Protein AF-A0A7G9RKZ2-F1 (afdb_monomer_lite)

InterPro domains:
  IPR011109 DNA-binding recombinase domain [PF07508] (71-116)

pLDDT: mean 71.53, std 17.95, range [35.19, 92.5]

Radius of gyration: 31.19 Å; chains: 1; bounding box: 94×60×57 Å

Sequence (126 aa):
MATDVKPEDAVHAAGAADAAGAPRVDAAISARTRKALSEARSRGVRLGAAGADNIRATVEKRKADADVFAEQHRAVFAEFRAQGLTHRRMAEVLNERGIPAARGGAWTHGQVQRMLLRLGDEPAGE

Foldseek 3Di:
DDDDDDDDDDDDDDDDDDDDPDPPDPVVVVVVVVVVVVVCVVVVNDPPPVVCVVCVVVVVVVVVLLLVVLVVCVVVLVVCVVVVHQLQVSQVVCVVVVPADPVGHGGDSVSSVVSCVSVVNDPPDD

Organism: NCBI:txid1715720

Secondary structure (DSSP, 8-state):
--------------------------HHHHHHHHHHHHHHHHTT--TTHHHHHHHHHHHHHHHHHHHHHHHHHHHHHHHHHHTT--HHHHHHHHHHTT---TTSS---HHHHHHHHHHTT------

Structure (mmCIF, N/CA/C/O backbone):
data_AF-A0A7G9RKZ2-F1
#
_entry.id   AF-A0A7G9RKZ2-F1
#
loop_
_atom_site.group_PDB
_atom_site.id
_atom_site.type_symbol
_atom_site.label_atom_id
_atom_site.label_alt_id
_atom_site.label_comp_id
_atom_site.label_asym_id
_atom_site.label_entity_id
_atom_site.label_seq_id
_atom_site.pdbx_PDB_ins_code
_atom_site.Cartn_x
_atom_site.Cartn_y
_atom_site.Cartn_z
_atom_site.occupancy
_atom_site.B_iso_or_equiv
_atom_site.auth_seq_id
_atom_site.auth_comp_id
_atom_site.auth_asym_id
_atom_site.auth_atom_id
_atom_site.pdbx_PDB_model_num
ATOM 1 N N . MET A 1 1 ? 74.174 48.983 8.802 1.00 44.56 1 MET A N 1
ATOM 2 C CA . MET A 1 1 ? 73.483 47.760 9.255 1.00 44.56 1 MET A CA 1
ATOM 3 C C . MET A 1 1 ? 72.295 48.167 10.103 1.00 44.56 1 MET A C 1
ATOM 5 O O . MET A 1 1 ? 72.523 48.730 11.161 1.00 44.56 1 MET A O 1
ATOM 9 N N . ALA A 1 2 ? 71.084 47.945 9.595 1.00 38.50 2 ALA A N 1
ATOM 10 C CA . ALA A 1 2 ? 69.828 47.745 10.328 1.00 38.50 2 ALA A CA 1
ATOM 11 C C . ALA A 1 2 ? 68.723 47.639 9.263 1.00 38.50 2 ALA A C 1
ATOM 13 O O . ALA A 1 2 ? 68.419 48.609 8.576 1.00 38.50 2 ALA A O 1
ATOM 14 N N . THR A 1 3 ? 68.238 46.423 9.045 1.00 48.56 3 THR A N 1
ATOM 15 C CA . THR A 1 3 ? 67.061 46.088 8.236 1.00 48.56 3 THR A CA 1
ATOM 16 C C . THR A 1 3 ? 65.795 46.472 8.990 1.00 48.56 3 THR A C 1
ATOM 18 O O . THR A 1 3 ? 65.749 46.190 10.183 1.00 48.56 3 THR A O 1
ATOM 21 N N . ASP A 1 4 ? 64.763 46.977 8.309 1.00 36.91 4 ASP A N 1
ATOM 22 C CA . ASP A 1 4 ? 63.403 46.487 8.559 1.00 36.91 4 ASP A CA 1
ATOM 23 C C . ASP A 1 4 ? 62.440 46.794 7.402 1.00 36.91 4 ASP A C 1
ATOM 25 O O . ASP A 1 4 ? 62.579 47.781 6.678 1.00 36.91 4 ASP A O 1
ATOM 29 N N . VAL A 1 5 ? 61.522 45.853 7.220 1.00 37.03 5 VAL A N 1
ATOM 30 C CA . VAL A 1 5 ? 60.625 45.592 6.093 1.00 37.03 5 VAL A CA 1
ATOM 31 C C . VAL A 1 5 ? 59.352 46.446 6.157 1.00 37.03 5 VAL A C 1
ATOM 33 O O . VAL A 1 5 ? 58.814 46.716 7.224 1.00 37.03 5 VAL A O 1
ATOM 36 N N . LYS A 1 6 ? 58.841 46.850 4.986 1.00 36.69 6 LYS A N 1
ATOM 37 C CA . LYS A 1 6 ? 57.555 47.546 4.838 1.00 36.69 6 LYS A CA 1
ATOM 38 C C . LYS A 1 6 ? 56.365 46.608 5.111 1.00 36.69 6 LYS A C 1
ATOM 40 O O . LYS A 1 6 ? 56.343 45.513 4.550 1.00 36.69 6 LYS A O 1
ATOM 45 N N . PRO A 1 7 ? 55.351 47.042 5.878 1.00 38.72 7 PRO A N 1
ATOM 46 C CA . PRO A 1 7 ? 54.059 46.374 5.947 1.00 38.72 7 PRO A CA 1
ATOM 47 C C . PRO A 1 7 ? 53.128 46.938 4.865 1.00 38.72 7 PRO A C 1
ATOM 49 O O . PRO A 1 7 ? 52.772 48.115 4.905 1.00 38.72 7 PRO A O 1
ATOM 52 N N . GLU A 1 8 ? 52.750 46.112 3.890 1.00 41.09 8 GLU A N 1
ATOM 53 C CA . GLU A 1 8 ? 51.871 46.508 2.785 1.00 41.09 8 GLU A CA 1
ATOM 54 C C . GLU A 1 8 ? 50.487 45.876 2.979 1.00 41.09 8 GLU A C 1
ATOM 56 O O . GLU A 1 8 ? 50.333 44.657 2.979 1.00 41.09 8 GLU A O 1
ATOM 61 N N . ASP A 1 9 ? 49.529 46.771 3.208 1.00 36.03 9 ASP A N 1
ATOM 62 C CA . ASP A 1 9 ? 48.118 46.748 2.839 1.00 36.03 9 ASP A CA 1
ATOM 63 C C . ASP A 1 9 ? 47.244 45.497 3.039 1.00 36.03 9 ASP A C 1
ATOM 65 O O . ASP A 1 9 ? 47.345 44.450 2.402 1.00 36.03 9 ASP A O 1
ATOM 69 N N . ALA A 1 10 ? 46.232 45.729 3.871 1.00 38.31 10 ALA A N 1
ATOM 70 C CA . ALA A 1 10 ? 45.010 44.967 3.984 1.00 38.31 10 ALA A CA 1
ATOM 71 C C . ALA A 1 10 ? 44.245 44.858 2.654 1.00 38.31 10 ALA A C 1
ATOM 73 O O . ALA A 1 10 ? 44.067 45.848 1.954 1.00 38.31 10 ALA A O 1
ATOM 74 N N . VAL A 1 11 ? 43.596 43.712 2.422 1.00 38.59 11 VAL A N 1
ATOM 75 C CA . VAL A 1 11 ? 42.177 43.721 2.034 1.00 38.59 11 VAL A CA 1
ATOM 76 C C . VAL A 1 11 ? 41.521 42.375 2.349 1.00 38.59 11 VAL A C 1
ATOM 78 O O . VAL A 1 11 ? 41.905 41.320 1.854 1.00 38.59 11 VAL A O 1
ATOM 81 N N . HIS A 1 12 ? 40.512 42.424 3.218 1.00 35.19 12 HIS A N 1
ATOM 82 C CA . HIS A 1 12 ? 39.477 41.403 3.326 1.00 35.19 12 HIS A CA 1
ATOM 83 C C . HIS A 1 12 ? 38.462 41.643 2.205 1.00 35.19 12 HIS A C 1
ATOM 85 O O . HIS A 1 12 ? 37.839 42.702 2.166 1.00 35.19 12 HIS A O 1
ATOM 91 N N . ALA A 1 13 ? 38.248 40.656 1.337 1.00 38.03 13 ALA A N 1
ATOM 92 C CA . ALA A 1 13 ? 37.125 40.647 0.407 1.00 38.03 13 ALA A CA 1
ATOM 93 C C . ALA A 1 13 ? 36.494 39.248 0.344 1.00 38.03 13 ALA A C 1
ATOM 95 O O . ALA A 1 13 ? 37.058 38.315 -0.215 1.00 38.03 13 ALA A O 1
ATOM 96 N N . ALA A 1 14 ? 35.327 39.167 0.986 1.00 37.91 14 ALA A N 1
ATOM 97 C CA . ALA A 1 14 ? 34.137 38.385 0.656 1.00 37.91 14 ALA A CA 1
ATOM 98 C C . ALA A 1 14 ? 34.301 36.959 0.095 1.00 37.91 14 ALA A C 1
ATOM 100 O O . ALA A 1 14 ? 34.636 36.740 -1.067 1.00 37.91 14 ALA A O 1
ATOM 101 N N . GLY A 1 15 ? 33.862 35.992 0.904 1.00 40.28 15 GLY A N 1
ATOM 102 C CA . GLY A 1 15 ? 33.412 34.701 0.408 1.00 40.28 15 GLY A CA 1
ATOM 103 C C . GLY A 1 15 ? 32.162 34.836 -0.467 1.00 40.28 15 GLY A C 1
ATOM 104 O O . GLY A 1 15 ? 31.195 35.501 -0.098 1.00 40.28 15 GLY A O 1
ATOM 105 N N . ALA A 1 16 ? 32.180 34.136 -1.596 1.00 41.25 16 ALA A N 1
ATOM 106 C CA . ALA A 1 16 ? 31.000 33.672 -2.304 1.00 41.25 16 ALA A CA 1
ATOM 107 C C . ALA A 1 16 ? 31.194 32.173 -2.549 1.00 41.25 16 ALA A C 1
ATOM 109 O O . ALA A 1 16 ? 32.115 31.747 -3.245 1.00 41.25 16 ALA A O 1
ATOM 110 N N . ALA A 1 17 ? 30.359 31.384 -1.884 1.00 43.41 17 ALA A N 1
ATOM 111 C CA . ALA A 1 17 ? 30.230 29.960 -2.104 1.00 43.41 17 ALA A CA 1
ATOM 112 C C . ALA A 1 17 ? 29.415 29.681 -3.379 1.00 43.41 17 ALA A C 1
ATOM 114 O O . ALA A 1 17 ? 28.508 30.439 -3.712 1.00 43.41 17 ALA A O 1
ATOM 115 N N . ASP A 1 18 ? 29.713 28.522 -3.971 1.00 42.31 18 ASP A N 1
ATOM 116 C CA . ASP A 1 18 ? 28.821 27.665 -4.763 1.00 42.31 18 ASP A CA 1
ATOM 117 C C . ASP A 1 18 ? 28.459 28.077 -6.208 1.00 42.31 18 ASP A C 1
ATOM 119 O O . ASP A 1 18 ? 27.740 29.043 -6.441 1.00 42.31 18 ASP A O 1
ATOM 123 N N . ALA A 1 19 ? 28.916 27.274 -7.185 1.00 41.25 19 ALA A N 1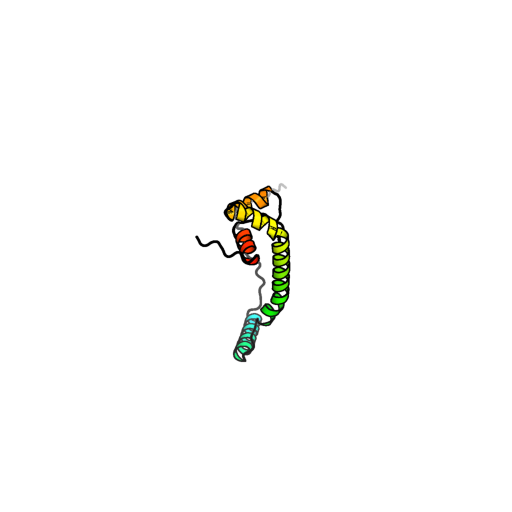
ATOM 124 C CA . ALA A 1 19 ? 28.035 26.637 -8.177 1.00 41.25 19 ALA A CA 1
ATOM 125 C C . ALA A 1 19 ? 28.797 25.705 -9.153 1.00 41.25 19 ALA A C 1
ATOM 127 O O . ALA A 1 19 ? 29.563 26.133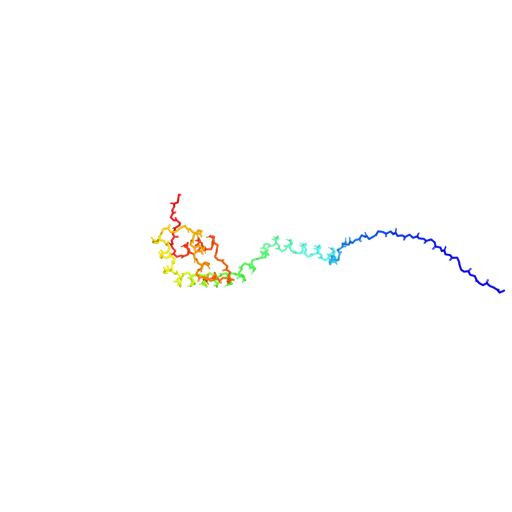 -10.014 1.00 41.25 19 ALA A O 1
ATOM 128 N N . ALA A 1 20 ? 28.430 24.424 -9.075 1.00 44.81 20 ALA A N 1
ATOM 129 C CA . ALA A 1 20 ? 28.154 23.537 -10.211 1.00 44.81 20 ALA A CA 1
ATOM 130 C C . ALA A 1 20 ? 29.315 22.984 -11.070 1.00 44.81 20 ALA A C 1
ATOM 132 O O . ALA A 1 20 ? 29.564 23.397 -12.203 1.00 44.81 20 ALA A O 1
ATOM 133 N N . GLY A 1 21 ? 29.875 21.860 -10.615 1.00 51.91 21 GLY A N 1
ATOM 134 C CA . GLY A 1 21 ? 30.414 20.832 -11.507 1.00 51.91 21 GLY A CA 1
ATOM 135 C C . GLY A 1 21 ? 29.287 20.071 -12.218 1.00 51.91 21 GLY A C 1
ATOM 136 O O . GLY A 1 21 ? 28.848 19.026 -11.746 1.00 51.91 21 GLY A O 1
ATOM 137 N N . ALA A 1 22 ? 28.804 20.581 -13.352 1.00 53.03 22 ALA A N 1
ATOM 138 C CA . ALA A 1 22 ? 27.979 19.794 -14.271 1.00 53.03 22 ALA A CA 1
ATOM 139 C C . ALA A 1 22 ? 28.890 18.954 -15.189 1.00 53.03 22 ALA A C 1
ATOM 141 O O . ALA A 1 22 ? 29.890 19.485 -15.687 1.00 53.03 22 ALA A O 1
ATOM 142 N N . PRO A 1 23 ? 28.580 17.673 -15.472 1.00 61.12 23 PRO A N 1
ATOM 143 C CA . PRO A 1 23 ? 29.331 16.921 -16.469 1.00 61.12 23 PRO A CA 1
ATOM 144 C C . PRO A 1 23 ? 29.181 17.613 -17.828 1.00 61.12 23 PRO A C 1
ATOM 146 O O . PRO A 1 23 ? 28.079 17.732 -18.369 1.00 61.12 23 PRO A O 1
ATOM 149 N N . ARG A 1 24 ? 30.297 18.095 -18.382 1.00 64.31 24 ARG A N 1
ATOM 150 C CA . ARG A 1 24 ? 30.343 18.724 -19.705 1.00 64.31 24 ARG A CA 1
ATOM 151 C C . ARG A 1 24 ? 30.200 17.636 -20.765 1.00 64.31 24 ARG A C 1
ATOM 153 O O . ARG A 1 24 ? 31.185 17.115 -21.269 1.00 64.31 24 ARG A O 1
ATOM 160 N N . VAL A 1 25 ? 28.964 17.256 -21.072 1.00 65.94 25 VAL A N 1
ATOM 161 C CA . VAL A 1 25 ? 28.682 16.396 -22.224 1.00 65.94 25 VAL A CA 1
ATOM 162 C C . VAL A 1 25 ? 28.899 17.199 -23.505 1.00 65.94 25 VAL A C 1
ATOM 164 O O . VAL A 1 25 ? 28.352 18.292 -23.660 1.00 65.94 25 VAL A O 1
ATOM 167 N N . ASP A 1 26 ? 29.693 16.673 -24.437 1.00 75.31 26 ASP A N 1
ATOM 168 C CA . ASP A 1 26 ? 29.921 17.333 -25.722 1.00 75.31 26 ASP A CA 1
ATOM 169 C C . ASP A 1 26 ? 28.601 17.517 -26.480 1.00 75.31 26 ASP A C 1
ATOM 171 O O . ASP A 1 26 ? 27.878 16.56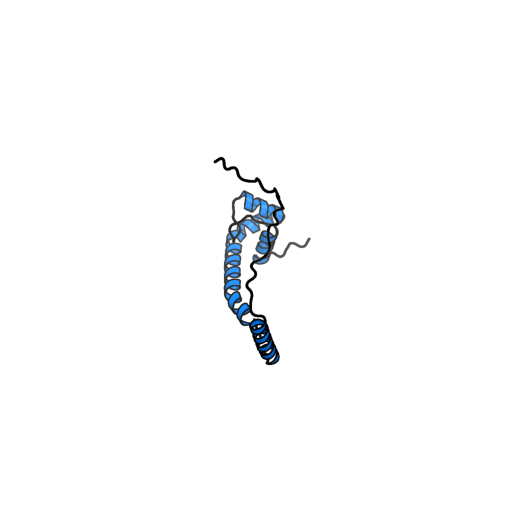0 -26.799 1.00 75.31 26 ASP A O 1
ATOM 175 N N . ALA A 1 27 ? 28.284 18.769 -26.814 1.00 73.19 27 ALA A N 1
ATOM 176 C CA . ALA A 1 27 ? 27.050 19.127 -27.510 1.00 73.19 27 ALA A CA 1
ATOM 177 C C . ALA A 1 27 ? 26.922 18.417 -28.873 1.00 73.19 27 ALA A C 1
ATOM 179 O O . ALA A 1 27 ? 25.814 18.069 -29.291 1.00 73.19 27 ALA A O 1
ATOM 180 N N . ALA A 1 28 ? 28.053 18.130 -29.527 1.00 75.56 28 ALA A N 1
ATOM 181 C CA . ALA A 1 28 ? 28.117 17.390 -30.785 1.00 75.56 28 ALA A CA 1
ATOM 182 C C . ALA A 1 28 ? 27.656 15.927 -30.643 1.00 75.56 28 ALA A C 1
ATOM 184 O O . ALA A 1 28 ? 26.937 15.416 -31.506 1.00 75.56 28 ALA A O 1
ATOM 185 N N . ILE A 1 29 ? 28.007 15.264 -29.534 1.00 73.31 29 ILE A N 1
ATOM 186 C CA . ILE A 1 29 ? 27.574 13.889 -29.238 1.00 73.31 29 ILE A CA 1
ATOM 187 C C . ILE A 1 29 ? 26.067 13.884 -28.966 1.00 73.31 29 ILE A C 1
ATOM 189 O O . ILE A 1 29 ? 25.317 13.125 -29.580 1.00 73.31 29 ILE A O 1
ATOM 193 N N . SER A 1 30 ? 25.599 14.815 -28.134 1.00 70.31 30 SER A N 1
ATOM 194 C CA . SER A 1 30 ? 24.174 14.972 -27.813 1.00 70.31 30 SER A CA 1
ATOM 195 C C . SER A 1 30 ? 23.313 15.291 -29.044 1.00 70.31 30 SER A C 1
ATOM 197 O O . SER A 1 30 ? 22.169 14.844 -29.145 1.00 70.31 30 SER A O 1
ATOM 199 N N . ALA A 1 31 ? 23.831 16.070 -29.997 1.00 75.94 31 ALA A N 1
ATOM 200 C CA . ALA A 1 31 ? 23.140 16.384 -31.247 1.00 75.94 31 ALA A CA 1
ATOM 201 C C . ALA A 1 31 ? 23.026 15.159 -32.168 1.00 75.94 31 ALA A C 1
ATOM 203 O O . ALA A 1 31 ? 21.943 14.879 -32.685 1.00 75.94 31 ALA A O 1
ATOM 204 N N . ARG A 1 32 ? 24.110 14.387 -32.325 1.00 79.31 32 ARG A N 1
ATOM 205 C CA . ARG A 1 32 ? 24.124 13.176 -33.159 1.00 79.31 32 ARG A CA 1
ATOM 206 C C . ARG A 1 32 ? 23.176 12.107 -32.621 1.00 79.31 32 ARG A C 1
ATOM 208 O O . ARG A 1 32 ? 22.400 11.542 -33.388 1.00 79.31 32 ARG A O 1
ATOM 215 N N . THR A 1 33 ? 23.179 11.889 -31.309 1.00 79.94 33 THR A N 1
ATOM 216 C CA . THR A 1 33 ? 22.284 10.924 -30.660 1.00 79.94 33 THR A CA 1
ATOM 217 C C . THR A 1 33 ? 20.823 11.341 -30.799 1.00 79.94 33 THR A C 1
ATOM 219 O O . THR A 1 33 ? 19.991 10.525 -31.183 1.00 79.94 33 THR A O 1
ATOM 222 N N . ARG A 1 34 ? 20.491 12.623 -30.587 1.00 75.50 34 ARG A N 1
ATOM 223 C CA . ARG A 1 34 ? 19.120 13.124 -30.797 1.00 75.50 34 ARG A CA 1
ATOM 224 C C . ARG A 1 34 ? 18.653 12.960 -32.241 1.00 75.50 34 ARG A C 1
ATOM 226 O O . ARG A 1 34 ? 17.516 12.549 -32.455 1.00 75.50 34 ARG A O 1
ATOM 233 N N . LYS A 1 35 ? 19.523 13.228 -33.220 1.00 76.81 35 LYS A N 1
ATOM 234 C CA . LYS A 1 35 ? 19.212 13.031 -34.642 1.00 76.81 35 LYS A CA 1
ATOM 235 C C . LYS A 1 35 ? 18.946 11.555 -34.957 1.00 76.81 35 LYS A C 1
ATOM 237 O O . LYS A 1 35 ? 17.900 11.243 -35.517 1.00 76.81 35 LYS A O 1
ATOM 242 N N . ALA A 1 36 ? 19.815 10.652 -34.503 1.00 77.75 36 ALA A N 1
ATOM 243 C CA . ALA A 1 36 ? 19.643 9.212 -34.694 1.00 77.75 36 ALA A CA 1
ATOM 244 C C . ALA A 1 36 ? 18.367 8.666 -34.019 1.00 77.75 36 ALA A C 1
ATOM 246 O O . ALA A 1 36 ? 17.657 7.847 -34.604 1.00 77.75 36 ALA A O 1
ATOM 247 N N . LEU A 1 37 ? 18.036 9.148 -32.813 1.00 76.94 37 LEU A N 1
ATOM 248 C CA . LEU A 1 37 ? 16.803 8.784 -32.105 1.00 76.94 37 LEU A CA 1
ATOM 249 C C . LEU A 1 37 ? 15.549 9.339 -32.797 1.00 76.94 37 LEU A C 1
ATOM 251 O O . LEU A 1 37 ? 14.533 8.647 -32.850 1.00 76.94 37 LEU A O 1
ATOM 255 N N . SER A 1 38 ? 15.615 10.556 -33.346 1.00 74.31 38 SER A N 1
ATOM 256 C CA . SER A 1 38 ? 14.523 11.157 -34.122 1.00 74.31 38 SER A CA 1
ATOM 257 C C . SER A 1 38 ? 14.258 10.367 -35.403 1.00 74.31 38 SER A C 1
ATOM 259 O O . SER A 1 38 ? 13.125 9.977 -35.663 1.00 74.31 38 SER A O 1
ATOM 261 N N . GLU A 1 39 ? 15.308 10.017 -36.149 1.00 76.69 39 GLU A N 1
ATOM 262 C CA . GLU A 1 39 ? 15.199 9.174 -37.344 1.00 76.69 39 GLU A CA 1
ATOM 263 C C . GLU A 1 39 ? 14.666 7.774 -37.014 1.00 76.69 39 GLU A C 1
ATOM 265 O O . GLU A 1 39 ? 13.831 7.246 -37.743 1.00 76.69 39 GLU A O 1
ATOM 270 N N . ALA A 1 40 ? 15.090 7.168 -35.899 1.00 74.56 40 ALA A N 1
ATOM 271 C CA . ALA A 1 40 ? 14.536 5.895 -35.439 1.00 74.56 40 ALA A CA 1
ATOM 272 C C . ALA A 1 40 ? 13.039 6.007 -35.107 1.00 74.56 40 ALA A C 1
ATOM 274 O O . ALA A 1 40 ? 12.257 5.155 -35.528 1.00 74.56 40 ALA A O 1
ATOM 275 N N . ARG A 1 41 ? 12.623 7.079 -34.424 1.00 67.44 41 ARG A N 1
ATOM 276 C CA . ARG A 1 41 ? 11.209 7.345 -34.131 1.00 67.44 41 ARG A CA 1
ATOM 277 C C . ARG A 1 41 ? 10.394 7.569 -35.410 1.00 67.44 41 ARG A C 1
ATOM 279 O O . ARG A 1 41 ? 9.307 7.012 -35.519 1.00 67.44 41 ARG A O 1
ATOM 286 N N . SER A 1 42 ? 10.924 8.306 -36.388 1.00 71.31 42 SER A N 1
ATOM 287 C CA . SER A 1 42 ? 10.280 8.523 -37.696 1.00 71.31 42 SER A CA 1
ATOM 288 C C . SER A 1 42 ? 10.185 7.247 -38.535 1.00 71.31 42 SER A C 1
ATOM 290 O O . SER A 1 42 ? 9.236 7.083 -39.291 1.00 71.31 42 SER A O 1
ATOM 292 N N . ARG A 1 43 ? 11.118 6.303 -38.355 1.00 74.62 43 ARG A N 1
ATOM 293 C CA . ARG A 1 43 ? 11.042 4.936 -38.905 1.00 74.62 43 ARG A CA 1
ATOM 294 C C . ARG A 1 43 ? 10.050 4.029 -38.155 1.00 74.62 43 ARG A C 1
ATOM 296 O O . ARG A 1 43 ? 9.994 2.837 -38.432 1.00 74.62 43 ARG A O 1
ATOM 303 N N . GLY A 1 44 ? 9.292 4.562 -37.193 1.00 65.56 44 GLY A N 1
ATOM 304 C CA . GLY A 1 44 ? 8.295 3.818 -36.418 1.00 65.56 44 GLY A CA 1
ATOM 305 C C . GLY A 1 44 ? 8.869 2.999 -35.256 1.00 65.56 44 GLY A C 1
ATOM 306 O O . GLY A 1 44 ? 8.133 2.250 -34.615 1.00 65.56 44 GLY A O 1
ATOM 307 N N . VAL A 1 45 ? 10.163 3.135 -34.939 1.00 70.25 45 VAL A N 1
ATOM 308 C CA . VAL A 1 45 ? 10.782 2.415 -33.816 1.00 70.25 45 VAL A CA 1
ATOM 309 C C . VAL A 1 45 ? 10.282 3.010 -32.498 1.00 70.25 45 VAL A C 1
ATOM 311 O O . VAL A 1 45 ? 10.579 4.157 -32.148 1.00 70.25 45 VAL A O 1
ATOM 314 N N . ARG A 1 46 ? 9.523 2.214 -31.735 1.00 62.38 46 ARG A N 1
ATOM 315 C CA . ARG A 1 46 ? 8.959 2.615 -30.440 1.00 62.38 46 ARG A CA 1
ATOM 316 C C . ARG A 1 46 ? 10.029 2.604 -29.347 1.00 62.38 46 ARG A C 1
ATOM 318 O O . ARG A 1 46 ? 10.212 1.628 -28.623 1.00 62.38 46 ARG A O 1
ATOM 325 N N . LEU A 1 47 ? 10.731 3.723 -29.211 1.00 62.69 47 LEU A N 1
ATOM 326 C CA . LEU A 1 47 ? 11.664 3.962 -28.110 1.00 62.69 47 LEU A CA 1
ATOM 327 C C . LEU A 1 47 ? 10.912 3.950 -26.763 1.00 62.69 47 LEU A C 1
ATOM 329 O O . LEU A 1 47 ? 9.899 4.631 -26.615 1.00 62.69 47 LEU A O 1
ATOM 333 N N . GLY A 1 48 ? 11.404 3.175 -25.789 1.00 62.19 48 GLY A N 1
ATOM 334 C CA . GLY A 1 48 ? 10.844 3.088 -24.430 1.00 62.19 48 GLY A CA 1
ATOM 335 C C . GLY A 1 48 ? 9.848 1.947 -24.170 1.00 62.19 48 GLY A C 1
ATOM 336 O O . GLY A 1 48 ? 9.454 1.758 -23.023 1.00 62.19 48 GLY A O 1
ATOM 337 N N . ALA A 1 49 ? 9.474 1.147 -25.177 1.00 59.16 49 ALA A N 1
ATOM 338 C CA . ALA A 1 49 ? 8.534 0.028 -24.997 1.00 59.16 49 ALA A CA 1
ATOM 339 C C . ALA A 1 49 ? 9.077 -1.076 -24.067 1.00 59.16 49 ALA A C 1
ATOM 341 O O . ALA A 1 49 ? 8.372 -1.533 -23.171 1.00 59.16 49 ALA A O 1
ATOM 342 N N . ALA A 1 50 ? 10.363 -1.419 -24.202 1.00 58.00 50 ALA A N 1
ATOM 343 C CA . ALA A 1 50 ? 11.013 -2.435 -23.372 1.00 58.00 50 ALA A CA 1
ATOM 344 C C . ALA A 1 50 ? 11.030 -2.082 -21.872 1.00 58.00 50 ALA A C 1
ATOM 346 O O . ALA A 1 50 ? 11.071 -2.978 -21.038 1.00 58.00 50 ALA A O 1
ATOM 347 N N . GLY A 1 51 ? 10.962 -0.794 -21.506 1.00 57.31 51 GLY A N 1
ATOM 348 C CA . GLY A 1 51 ? 10.911 -0.375 -20.103 1.00 57.31 51 GLY A CA 1
ATOM 349 C C . GLY A 1 51 ? 9.611 -0.789 -19.408 1.00 57.31 51 GLY A C 1
ATOM 350 O O . GLY A 1 51 ? 9.639 -1.215 -18.257 1.00 57.31 51 GLY A O 1
ATOM 351 N N . ALA A 1 52 ? 8.477 -0.729 -20.112 1.00 57.56 52 ALA A N 1
ATOM 352 C CA . ALA A 1 52 ? 7.181 -1.113 -19.556 1.00 57.56 52 ALA A CA 1
ATOM 353 C C . ALA A 1 52 ? 7.078 -2.629 -19.325 1.00 57.56 52 ALA A C 1
ATOM 355 O O . ALA A 1 52 ? 6.586 -3.056 -18.282 1.00 57.56 52 ALA A O 1
ATOM 356 N N . ASP A 1 53 ? 7.581 -3.438 -20.260 1.00 60.16 53 ASP A N 1
ATOM 357 C CA . ASP A 1 53 ? 7.583 -4.899 -20.124 1.00 60.16 53 ASP A CA 1
ATOM 358 C C . ASP A 1 53 ? 8.593 -5.378 -19.069 1.00 60.16 53 ASP A C 1
ATOM 360 O O . ASP A 1 53 ? 8.287 -6.283 -18.294 1.00 60.16 53 ASP A O 1
ATOM 364 N N . ASN A 1 54 ? 9.751 -4.717 -18.951 1.00 62.22 54 ASN A N 1
ATOM 365 C CA . ASN A 1 54 ? 10.758 -5.032 -17.930 1.00 62.22 54 ASN A CA 1
ATOM 366 C C . ASN A 1 54 ? 10.233 -4.764 -16.502 1.00 62.22 54 ASN A C 1
ATOM 368 O O . ASN A 1 54 ? 10.461 -5.543 -15.577 1.00 62.22 54 ASN A O 1
ATOM 372 N N . ILE A 1 55 ? 9.434 -3.707 -16.325 1.00 62.81 55 ILE A N 1
ATOM 373 C CA . ILE A 1 55 ? 8.840 -3.361 -15.026 1.00 62.81 55 ILE A CA 1
ATOM 374 C C . ILE A 1 55 ? 7.592 -4.210 -14.722 1.00 62.81 55 ILE A C 1
ATOM 376 O O . ILE A 1 55 ? 7.286 -4.435 -13.547 1.00 62.81 55 ILE A O 1
ATOM 380 N N . ARG A 1 56 ? 6.890 -4.725 -15.744 1.00 64.88 56 ARG A N 1
ATOM 381 C CA . ARG A 1 56 ? 5.630 -5.475 -15.582 1.00 64.88 56 ARG A CA 1
ATOM 382 C C . ARG A 1 56 ? 5.788 -6.669 -14.644 1.00 64.88 56 ARG A C 1
ATOM 384 O O . ARG A 1 56 ? 5.017 -6.784 -13.699 1.00 64.88 56 ARG A O 1
ATOM 391 N N . ALA A 1 57 ? 6.823 -7.489 -14.823 1.00 65.19 57 ALA A N 1
ATOM 392 C CA . ALA A 1 57 ? 7.068 -8.649 -13.959 1.00 65.19 57 ALA A CA 1
ATOM 393 C C . ALA A 1 57 ? 7.247 -8.259 -12.476 1.00 65.19 57 ALA A C 1
ATOM 395 O O . ALA A 1 57 ? 6.728 -8.917 -11.576 1.00 65.19 57 ALA A O 1
ATOM 396 N N . THR A 1 58 ? 7.924 -7.137 -12.214 1.00 70.44 58 THR A N 1
ATOM 397 C CA . THR A 1 58 ? 8.107 -6.615 -10.851 1.00 70.44 58 THR A CA 1
ATOM 398 C C . THR A 1 58 ? 6.803 -6.059 -10.275 1.00 70.44 58 THR A C 1
ATOM 400 O O . THR A 1 58 ? 6.546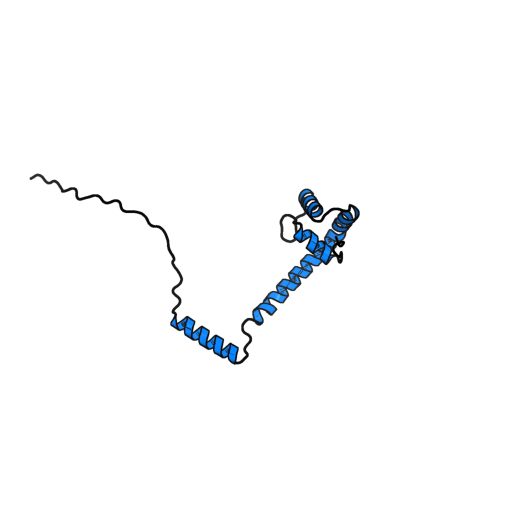 -6.187 -9.077 1.00 70.44 58 THR A O 1
ATOM 403 N N . VAL A 1 59 ? 5.974 -5.425 -11.107 1.00 73.31 59 VAL A N 1
ATOM 404 C CA . VAL A 1 59 ? 4.664 -4.898 -10.700 1.00 73.31 59 VAL A CA 1
ATOM 405 C C . VAL A 1 59 ? 3.705 -6.028 -10.354 1.00 73.31 59 VAL A C 1
ATOM 407 O O . VAL A 1 59 ? 3.083 -5.963 -9.298 1.00 73.31 59 VAL A O 1
ATOM 410 N N . GLU A 1 60 ? 3.624 -7.066 -11.183 1.00 73.44 60 GLU A N 1
ATOM 411 C CA . GLU A 1 60 ? 2.736 -8.205 -10.933 1.00 73.44 60 GLU A CA 1
ATOM 412 C C . GLU A 1 60 ? 3.134 -8.963 -9.665 1.00 73.44 60 GLU A C 1
ATOM 414 O O . GLU A 1 60 ? 2.277 -9.226 -8.826 1.00 73.44 60 GLU A O 1
ATOM 419 N N . LYS A 1 61 ? 4.436 -9.188 -9.433 1.00 73.81 61 LYS A N 1
ATOM 420 C CA . LYS A 1 61 ? 4.904 -9.769 -8.165 1.00 73.81 61 LYS A CA 1
ATOM 421 C C . LYS A 1 61 ? 4.471 -8.934 -6.955 1.00 73.81 61 LYS A C 1
ATOM 423 O O . LYS A 1 61 ? 3.927 -9.462 -5.995 1.00 73.81 61 LYS A O 1
ATOM 428 N N . ARG A 1 62 ? 4.650 -7.609 -7.021 1.00 77.12 62 ARG A N 1
ATOM 429 C CA . ARG A 1 62 ? 4.249 -6.693 -5.936 1.00 77.12 62 ARG A CA 1
ATOM 430 C C . ARG A 1 62 ? 2.741 -6.672 -5.690 1.00 77.12 62 ARG A C 1
ATOM 432 O O . ARG A 1 62 ? 2.335 -6.375 -4.571 1.00 77.12 62 ARG A O 1
ATOM 439 N N . LYS A 1 63 ? 1.925 -6.900 -6.722 1.00 77.06 63 LYS A N 1
ATOM 440 C CA . LYS A 1 63 ? 0.471 -7.030 -6.572 1.00 77.06 63 LYS A CA 1
ATOM 441 C C . LYS A 1 63 ? 0.131 -8.336 -5.869 1.00 77.06 63 LYS A C 1
ATOM 443 O O . LYS A 1 63 ? -0.514 -8.272 -4.834 1.00 77.06 63 LYS A O 1
ATOM 448 N N . ALA A 1 64 ? 0.669 -9.459 -6.346 1.00 77.94 64 ALA A N 1
ATOM 449 C CA . ALA A 1 64 ? 0.447 -10.767 -5.736 1.00 77.94 64 ALA A CA 1
ATOM 450 C C . ALA A 1 64 ? 0.834 -10.785 -4.246 1.00 77.94 64 ALA A C 1
ATOM 452 O O . ALA A 1 64 ? 0.048 -11.224 -3.413 1.00 77.94 64 ALA A O 1
ATOM 453 N N . ASP A 1 65 ? 1.994 -10.222 -3.891 1.00 79.25 65 ASP A N 1
ATOM 454 C CA . ASP A 1 65 ? 2.423 -10.108 -2.491 1.00 79.25 65 ASP A CA 1
ATOM 455 C C . ASP A 1 65 ? 1.441 -9.258 -1.655 1.00 79.25 65 ASP A C 1
ATOM 457 O O . ASP A 1 65 ? 1.177 -9.558 -0.490 1.00 79.25 65 ASP A O 1
ATOM 461 N N . ALA A 1 66 ? 0.874 -8.198 -2.244 1.00 78.50 66 ALA A N 1
ATOM 462 C CA . ALA A 1 66 ? -0.112 -7.346 -1.580 1.00 78.50 66 ALA A CA 1
ATOM 463 C C . ALA A 1 66 ? -1.482 -8.025 -1.431 1.00 78.50 66 ALA A C 1
ATOM 465 O O . ALA A 1 66 ? -2.156 -7.783 -0.433 1.00 78.50 66 ALA A O 1
ATOM 466 N N . ASP A 1 67 ? -1.881 -8.863 -2.385 1.00 81.38 67 ASP A N 1
ATOM 467 C CA . ASP A 1 67 ? -3.143 -9.604 -2.341 1.00 81.38 67 ASP A CA 1
ATOM 468 C C . ASP A 1 67 ? -3.068 -10.733 -1.302 1.00 81.38 67 ASP A C 1
ATOM 470 O O . ASP A 1 67 ? -3.971 -10.885 -0.482 1.00 81.38 67 ASP A O 1
ATOM 474 N N . VAL A 1 68 ? -1.938 -11.448 -1.230 1.00 84.62 68 VAL A N 1
ATOM 475 C CA . VAL A 1 68 ? -1.672 -12.428 -0.161 1.00 84.62 68 VAL A CA 1
ATOM 476 C C . VAL A 1 68 ? -1.693 -11.755 1.212 1.00 84.62 68 VAL A C 1
ATOM 478 O O . VAL A 1 68 ? -2.315 -12.264 2.144 1.00 84.62 68 VAL A O 1
ATOM 481 N N . PHE A 1 69 ? -1.050 -10.592 1.349 1.00 84.06 69 PHE A N 1
ATOM 482 C CA . PHE A 1 69 ? -1.083 -9.821 2.591 1.00 84.06 69 PHE A CA 1
ATOM 483 C C . PHE A 1 69 ? -2.505 -9.363 2.950 1.00 84.06 69 PHE A C 1
ATOM 485 O O . PHE A 1 69 ? -2.867 -9.351 4.130 1.00 84.06 69 PHE A O 1
ATOM 492 N N . ALA A 1 70 ? -3.316 -9.011 1.947 1.00 85.31 70 ALA A N 1
ATOM 493 C CA . ALA A 1 70 ? -4.710 -8.643 2.144 1.00 85.31 70 ALA A CA 1
ATOM 494 C C . ALA A 1 70 ? -5.526 -9.807 2.704 1.00 85.31 70 ALA A C 1
ATOM 496 O O . ALA A 1 70 ? -6.159 -9.652 3.748 1.00 85.31 70 ALA A O 1
ATOM 497 N N . GLU A 1 71 ? -5.432 -10.981 2.085 1.00 86.38 71 GLU A N 1
ATOM 498 C CA . GLU A 1 71 ? -6.136 -12.179 2.545 1.00 86.38 71 GLU A CA 1
ATOM 499 C C . GLU A 1 71 ? -5.704 -12.609 3.956 1.00 86.38 71 GLU A C 1
ATOM 501 O O . GLU A 1 71 ? -6.551 -12.954 4.778 1.00 86.38 71 GLU A O 1
ATOM 506 N N . GLN A 1 72 ? -4.417 -12.480 4.303 1.00 86.56 72 GLN A N 1
ATOM 507 C CA . GLN A 1 72 ? -3.930 -12.747 5.667 1.00 86.56 72 GLN A CA 1
ATOM 508 C C . GLN A 1 72 ? -4.596 -11.863 6.732 1.00 86.56 72 GLN A C 1
ATOM 510 O O . GLN A 1 72 ? -4.817 -12.308 7.856 1.00 86.56 72 GLN A O 1
ATOM 515 N N . HIS A 1 73 ? -4.929 -10.616 6.389 1.00 86.69 73 HIS A N 1
ATOM 516 C CA . HIS A 1 73 ? -5.529 -9.657 7.319 1.00 86.69 73 HIS A CA 1
ATOM 517 C C . HIS A 1 73 ? -7.046 -9.516 7.137 1.00 86.69 73 HIS A C 1
ATOM 519 O O . HIS A 1 73 ? -7.669 -8.725 7.848 1.00 86.69 73 HIS A O 1
ATOM 525 N N . ARG A 1 74 ? -7.668 -10.298 6.243 1.00 87.44 74 ARG A N 1
ATOM 526 C CA . ARG A 1 74 ? -9.103 -10.236 5.917 1.00 87.44 74 ARG A CA 1
ATOM 527 C C . ARG A 1 74 ? -9.991 -10.243 7.161 1.00 87.44 74 ARG A C 1
ATOM 529 O O . ARG A 1 74 ? -10.897 -9.422 7.260 1.00 87.44 74 ARG A O 1
ATOM 536 N N . ALA A 1 75 ? -9.709 -11.120 8.126 1.00 87.81 75 ALA A N 1
ATOM 537 C CA . ALA A 1 75 ? -10.491 -11.226 9.359 1.00 87.81 75 ALA A CA 1
ATOM 538 C C . ALA A 1 75 ? -10.439 -9.943 10.211 1.00 87.81 75 ALA A C 1
ATOM 540 O O . ALA A 1 75 ? -11.466 -9.499 10.717 1.00 87.81 75 ALA A O 1
ATOM 541 N N . VAL A 1 76 ? -9.266 -9.310 10.313 1.00 90.12 76 VAL A N 1
ATOM 542 C CA . VAL A 1 76 ? -9.073 -8.065 11.076 1.00 90.12 76 VAL A CA 1
ATOM 543 C C . VAL A 1 76 ? -9.831 -6.908 10.422 1.00 90.12 76 VAL A C 1
ATOM 545 O O . VAL A 1 76 ? -10.520 -6.148 11.098 1.00 90.12 76 VAL A O 1
ATOM 548 N N . PHE A 1 77 ? -9.752 -6.790 9.094 1.00 88.31 77 PHE A N 1
ATOM 549 C CA . PHE A 1 77 ? -10.489 -5.754 8.366 1.00 88.31 77 PHE A CA 1
ATOM 550 C C . PHE A 1 77 ? -12.006 -5.993 8.409 1.00 88.31 77 PHE A C 1
ATOM 552 O O . PHE A 1 77 ? -12.757 -5.032 8.568 1.00 88.31 77 PHE A O 1
ATOM 559 N N . ALA A 1 78 ? -12.464 -7.248 8.357 1.00 88.50 78 ALA A N 1
ATOM 560 C CA . ALA A 1 78 ? -13.876 -7.590 8.527 1.00 88.50 78 ALA A CA 1
ATOM 561 C C . ALA A 1 78 ? -14.402 -7.212 9.925 1.00 88.50 78 ALA A C 1
ATOM 563 O O . ALA A 1 78 ? -15.498 -6.668 10.040 1.00 88.50 78 ALA A O 1
ATOM 564 N N . GLU A 1 79 ? -13.608 -7.425 10.980 1.00 89.44 79 GLU A N 1
ATOM 565 C CA . GLU A 1 79 ? -13.941 -7.002 12.346 1.00 89.44 79 GLU A CA 1
ATOM 566 C C . GLU A 1 79 ? -14.109 -5.476 12.433 1.00 89.44 79 GLU A C 1
ATOM 568 O O . GLU A 1 79 ? -15.103 -4.981 12.963 1.00 89.44 79 GLU A O 1
ATOM 573 N N . PHE A 1 80 ? -13.182 -4.712 11.849 1.00 89.38 80 PHE A N 1
ATOM 574 C CA . PHE A 1 80 ? -13.275 -3.251 11.836 1.00 89.38 80 PHE A CA 1
ATOM 575 C C . PHE A 1 80 ? -14.489 -2.727 11.070 1.00 89.38 80 PHE A C 1
ATOM 577 O O . PHE A 1 80 ? -15.063 -1.703 11.446 1.00 89.38 80 PHE A O 1
ATOM 584 N N . ARG A 1 81 ? -14.887 -3.426 10.004 1.00 86.31 81 ARG A N 1
ATOM 585 C CA . ARG A 1 81 ? -16.101 -3.115 9.244 1.00 86.31 81 ARG A CA 1
ATOM 586 C C . ARG A 1 81 ? -17.354 -3.429 10.053 1.00 86.31 81 ARG A C 1
ATOM 588 O O . ARG A 1 81 ? -18.246 -2.590 10.101 1.00 86.31 81 ARG A O 1
ATOM 595 N N . ALA A 1 82 ? -17.390 -4.566 10.747 1.00 86.06 82 ALA A N 1
ATOM 596 C CA . ALA A 1 82 ? -18.484 -4.912 11.656 1.00 86.06 82 ALA A CA 1
ATOM 597 C C . ALA A 1 82 ? -18.628 -3.898 12.807 1.00 86.06 82 ALA A C 1
ATOM 599 O O . ALA A 1 82 ? -19.737 -3.621 13.253 1.00 86.06 82 ALA A O 1
ATOM 600 N N . GLN A 1 83 ? -17.518 -3.298 13.244 1.00 88.00 83 GLN A N 1
ATOM 601 C CA . GLN A 1 83 ? -17.499 -2.203 14.219 1.00 88.00 83 GLN A CA 1
ATOM 602 C C . GLN A 1 83 ? -17.866 -0.830 13.623 1.00 88.00 83 GLN A C 1
ATOM 604 O O . GLN A 1 83 ? -17.959 0.145 14.364 1.00 88.00 83 GLN A O 1
ATOM 609 N N . GLY A 1 84 ? -18.051 -0.721 12.302 1.00 87.44 84 GLY A N 1
ATOM 610 C CA . GLY A 1 84 ? -18.383 0.538 11.630 1.00 87.44 84 GLY A CA 1
ATOM 611 C C . GLY A 1 84 ? -17.266 1.585 11.682 1.00 87.44 84 GLY A C 1
ATOM 612 O O . GLY A 1 84 ? -17.539 2.782 11.620 1.00 87.44 84 GLY A O 1
ATOM 613 N N . LEU A 1 85 ? -16.004 1.164 11.827 1.00 89.50 85 LEU A N 1
ATOM 614 C CA . LEU A 1 85 ? -14.887 2.101 11.931 1.00 89.50 85 LEU A CA 1
ATOM 615 C C . LEU A 1 85 ? -14.648 2.831 10.604 1.00 89.50 85 LEU A C 1
ATOM 617 O O . LEU A 1 85 ? -14.701 2.248 9.521 1.00 89.50 85 LEU A O 1
ATOM 621 N N . THR A 1 86 ? -14.299 4.113 10.693 1.00 90.44 86 THR A N 1
ATOM 622 C CA . THR A 1 86 ? -13.822 4.867 9.529 1.00 90.44 86 THR A CA 1
ATOM 623 C C . THR A 1 86 ? -12.438 4.373 9.113 1.00 90.44 86 THR A C 1
ATOM 625 O O . THR A 1 86 ? -11.646 3.916 9.941 1.00 90.44 86 THR A O 1
ATOM 628 N N . HIS A 1 87 ? -12.081 4.529 7.838 1.00 89.81 87 HIS A N 1
ATOM 629 C CA . HIS A 1 87 ? -10.765 4.117 7.333 1.00 89.81 87 HIS A CA 1
ATOM 630 C C . HIS A 1 87 ? -9.593 4.767 8.085 1.00 89.81 87 HIS A C 1
ATOM 632 O O . HIS A 1 87 ? -8.537 4.156 8.259 1.00 89.81 87 HIS A O 1
ATOM 638 N N . ARG A 1 88 ? -9.766 6.013 8.546 1.00 90.88 88 ARG A N 1
ATOM 639 C CA . ARG A 1 88 ? -8.761 6.703 9.363 1.00 90.88 88 ARG A CA 1
ATOM 640 C C . ARG A 1 88 ? -8.607 6.023 10.720 1.00 90.88 88 ARG A C 1
ATOM 642 O O . ARG A 1 88 ? -7.479 5.752 11.122 1.00 90.88 88 ARG A O 1
ATOM 649 N N . ARG A 1 89 ? -9.721 5.688 11.380 1.00 91.31 89 ARG A N 1
ATOM 650 C CA . ARG A 1 89 ? -9.679 5.004 12.673 1.00 91.31 89 ARG A CA 1
ATOM 651 C C . ARG A 1 89 ? -9.111 3.593 12.549 1.00 91.31 89 ARG A C 1
ATOM 653 O O . ARG A 1 89 ? -8.322 3.193 13.391 1.00 91.31 89 ARG A O 1
ATOM 660 N N . MET A 1 90 ? -9.418 2.873 11.471 1.00 91.56 90 MET A N 1
ATOM 661 C CA . MET A 1 90 ? -8.787 1.581 11.174 1.0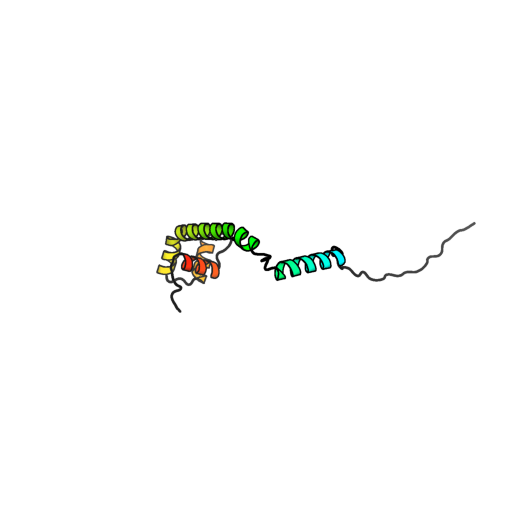0 91.56 90 MET A CA 1
ATOM 662 C C . MET A 1 90 ? -7.259 1.689 11.100 1.00 91.56 90 MET A C 1
ATOM 664 O O . MET A 1 90 ? -6.560 0.867 11.681 1.00 91.56 90 MET A O 1
ATOM 668 N N . ALA A 1 91 ? -6.729 2.713 10.420 1.00 91.38 91 ALA A N 1
ATOM 669 C CA . ALA A 1 91 ? -5.285 2.924 10.324 1.00 91.38 91 ALA A CA 1
ATOM 670 C C . ALA A 1 91 ? -4.651 3.207 11.696 1.00 91.38 91 ALA A C 1
ATOM 672 O O . ALA A 1 91 ? -3.603 2.650 12.014 1.00 91.38 91 ALA A O 1
ATOM 673 N N . GLU A 1 92 ? -5.296 4.038 12.517 1.00 92.50 92 GLU A N 1
ATOM 674 C CA . GLU A 1 92 ? -4.862 4.312 13.892 1.00 92.50 92 GLU A CA 1
ATOM 675 C C . GLU A 1 92 ? -4.842 3.033 14.731 1.00 92.50 92 GLU A C 1
ATOM 677 O O . GLU A 1 92 ? -3.815 2.720 15.320 1.00 92.50 92 GLU A O 1
ATOM 682 N N . VAL A 1 93 ? -5.915 2.239 14.698 1.00 91.62 93 VAL A N 1
ATOM 683 C CA . VAL A 1 93 ? -6.006 0.974 15.441 1.00 91.62 93 VAL A CA 1
ATOM 684 C C . VAL A 1 93 ? -4.943 -0.028 14.983 1.00 91.62 93 VAL A C 1
ATOM 686 O O . VAL A 1 93 ? -4.348 -0.712 15.811 1.00 91.62 93 VAL A O 1
ATOM 689 N N . LEU A 1 94 ? -4.653 -0.118 13.682 1.00 90.19 94 LEU A N 1
ATOM 690 C CA . LEU A 1 94 ? -3.580 -0.982 13.171 1.00 90.19 94 LEU A CA 1
ATOM 691 C C . LEU A 1 94 ? -2.200 -0.548 13.684 1.00 90.19 94 LEU A C 1
ATOM 693 O O . LEU A 1 94 ? -1.390 -1.397 14.056 1.00 90.19 94 LEU A O 1
ATOM 697 N N . ASN A 1 95 ? -1.955 0.762 13.751 1.00 91.38 95 ASN A N 1
ATOM 698 C CA . ASN A 1 95 ? -0.722 1.320 14.302 1.00 91.38 95 ASN A CA 1
ATOM 699 C C . ASN A 1 95 ? -0.626 1.125 15.823 1.00 91.38 95 ASN A C 1
ATOM 701 O O . ASN A 1 95 ? 0.434 0.751 16.314 1.00 91.38 95 ASN A O 1
ATOM 705 N N . GLU A 1 96 ? -1.725 1.323 16.557 1.00 90.69 96 GLU A N 1
ATOM 706 C CA . GLU A 1 96 ? -1.832 1.076 18.004 1.00 90.69 96 GLU A CA 1
ATOM 707 C C . GLU A 1 96 ? -1.570 -0.404 18.333 1.00 90.69 96 GLU A C 1
ATOM 709 O O . GLU A 1 96 ? -0.879 -0.715 19.300 1.00 90.69 96 GLU A O 1
ATOM 714 N N . ARG A 1 97 ? -2.056 -1.326 17.489 1.00 87.94 97 ARG A N 1
ATOM 715 C CA . ARG A 1 97 ? -1.801 -2.774 17.593 1.00 87.94 97 ARG A CA 1
ATOM 716 C C . ARG A 1 97 ? -0.383 -3.177 17.163 1.00 87.94 97 ARG A C 1
ATOM 718 O O . ARG A 1 97 ? -0.041 -4.353 17.249 1.00 87.94 97 ARG A O 1
ATOM 725 N N . GLY A 1 98 ? 0.435 -2.237 16.682 1.00 86.06 98 GLY A N 1
ATOM 726 C CA . GLY A 1 98 ? 1.804 -2.497 16.235 1.00 86.06 98 GLY A CA 1
ATOM 727 C C . GLY A 1 98 ? 1.897 -3.340 14.961 1.00 86.06 98 GLY A C 1
ATOM 728 O O . GLY A 1 98 ? 2.937 -3.947 14.714 1.00 86.06 98 GLY A O 1
ATOM 729 N N . ILE A 1 99 ? 0.833 -3.400 14.153 1.00 85.38 99 ILE A N 1
ATOM 730 C CA . ILE A 1 99 ? 0.820 -4.161 12.900 1.00 85.38 99 ILE A CA 1
ATOM 731 C C . ILE A 1 99 ? 1.474 -3.297 11.815 1.00 85.38 99 ILE A C 1
ATOM 733 O O . ILE A 1 99 ? 0.892 -2.283 11.426 1.00 85.38 99 ILE A O 1
ATOM 737 N N . PRO A 1 100 ? 2.656 -3.656 11.282 1.00 83.69 100 PRO A N 1
ATOM 738 C CA . PRO A 1 100 ? 3.292 -2.871 10.233 1.00 83.69 100 PRO A CA 1
ATOM 739 C C . PRO A 1 100 ? 2.558 -3.041 8.897 1.00 83.69 100 PRO A C 1
ATOM 741 O O . PRO A 1 100 ? 2.060 -4.115 8.561 1.00 83.69 100 PRO A O 1
ATOM 744 N N . ALA A 1 101 ? 2.527 -1.985 8.086 1.00 85.31 101 ALA A N 1
ATOM 745 C CA . ALA A 1 101 ? 2.059 -2.080 6.708 1.00 85.31 101 ALA A CA 1
ATOM 746 C C . ALA A 1 101 ? 3.018 -2.941 5.861 1.00 85.31 101 ALA A C 1
ATOM 748 O O . ALA A 1 101 ? 4.203 -3.049 6.172 1.00 85.31 101 ALA A O 1
ATOM 749 N N . ALA A 1 102 ? 2.550 -3.455 4.718 1.00 75.38 102 ALA A N 1
ATOM 750 C CA . ALA A 1 102 ? 3.300 -4.365 3.833 1.00 75.38 102 ALA A CA 1
ATOM 751 C C . ALA A 1 102 ? 4.704 -3.887 3.379 1.00 75.38 102 ALA A C 1
ATOM 753 O O . ALA A 1 102 ? 5.499 -4.682 2.890 1.00 75.38 102 ALA A O 1
ATOM 754 N N . ARG A 1 103 ? 5.028 -2.592 3.510 1.00 72.44 103 ARG A N 1
ATOM 755 C CA . ARG A 1 103 ? 6.364 -2.026 3.223 1.00 72.44 103 ARG A CA 1
ATOM 756 C C . ARG A 1 103 ? 7.159 -1.606 4.467 1.00 72.44 103 ARG A C 1
ATOM 758 O O . ARG A 1 103 ? 8.135 -0.881 4.327 1.00 72.44 103 ARG A O 1
ATOM 765 N N . GLY A 1 104 ? 6.759 -2.050 5.657 1.00 71.50 104 GLY A N 1
ATOM 766 C CA . GLY A 1 104 ? 7.485 -1.798 6.904 1.00 71.50 104 GLY A CA 1
ATOM 767 C C . GLY A 1 104 ? 7.307 -0.383 7.457 1.00 71.50 104 GLY A C 1
ATOM 768 O O . GLY A 1 104 ? 8.279 0.248 7.850 1.00 71.50 104 GLY A O 1
ATOM 769 N N . GLY A 1 105 ? 6.077 0.133 7.482 1.00 85.62 105 GLY A N 1
ATOM 770 C CA . GLY A 1 105 ? 5.784 1.463 8.024 1.00 85.62 105 GLY A CA 1
ATOM 771 C C . GLY A 1 105 ? 4.398 1.556 8.652 1.00 85.62 105 GLY A C 1
ATOM 772 O O . GLY A 1 105 ? 3.659 0.571 8.675 1.00 85.62 105 GLY A O 1
ATOM 773 N N . ALA A 1 106 ? 4.048 2.748 9.132 1.00 88.62 106 ALA A N 1
ATOM 774 C CA . ALA A 1 106 ? 2.727 3.015 9.686 1.00 88.62 106 ALA A CA 1
ATOM 775 C C . ALA A 1 106 ? 1.630 2.907 8.616 1.00 88.62 106 ALA A C 1
ATOM 777 O O . ALA A 1 106 ? 1.833 3.222 7.438 1.00 88.62 106 ALA A O 1
ATOM 778 N N . TRP A 1 107 ? 0.453 2.487 9.054 1.00 91.88 107 TRP A N 1
ATOM 779 C CA . TRP A 1 107 ? -0.777 2.521 8.293 1.00 91.88 107 TRP A CA 1
ATOM 780 C C . TRP A 1 107 ? -1.282 3.946 8.127 1.00 91.88 107 TRP A C 1
ATOM 782 O O . TRP A 1 107 ? -1.342 4.738 9.065 1.00 91.88 107 TRP A O 1
ATOM 792 N N . THR A 1 108 ? -1.703 4.241 6.907 1.00 91.12 108 THR A N 1
ATOM 793 C CA . THR A 1 108 ? -2.348 5.484 6.499 1.00 91.12 108 THR A CA 1
ATOM 794 C C . THR A 1 108 ? -3.734 5.175 5.948 1.00 91.12 108 THR A C 1
ATOM 796 O O . THR A 1 108 ? -3.985 4.076 5.444 1.00 91.12 108 THR A O 1
ATOM 799 N N . HIS A 1 109 ? -4.619 6.173 5.961 1.00 89.75 109 HIS A N 1
ATOM 800 C CA . HIS A 1 109 ? -5.954 6.090 5.360 1.00 89.75 109 HIS A CA 1
ATOM 801 C C . HIS A 1 109 ? -5.933 5.473 3.948 1.00 89.75 109 HIS A C 1
ATOM 803 O O . HIS A 1 109 ? -6.658 4.525 3.657 1.00 89.75 109 HIS A O 1
ATOM 809 N N . GLY A 1 110 ? -5.043 5.957 3.075 1.00 89.75 110 GLY A N 1
ATOM 810 C CA . GLY A 1 110 ? -4.955 5.472 1.697 1.00 89.75 110 GLY A CA 1
ATOM 811 C C . GLY A 1 110 ? -4.438 4.035 1.566 1.00 89.75 110 GLY A C 1
ATOM 812 O O . GLY A 1 110 ? -4.642 3.411 0.527 1.00 89.75 110 GLY A O 1
ATOM 813 N N . GLN A 1 111 ? -3.740 3.490 2.569 1.00 89.50 111 GLN A N 1
ATOM 814 C CA . GLN A 1 111 ? -3.369 2.067 2.598 1.00 89.50 111 GLN A CA 1
ATOM 815 C C . GLN A 1 111 ? -4.550 1.195 3.019 1.00 89.50 111 GLN A C 1
ATOM 817 O O . GLN A 1 111 ? -4.764 0.160 2.396 1.00 89.50 111 GLN A O 1
ATOM 822 N N . VAL A 1 112 ? -5.335 1.640 4.005 1.00 90.12 112 VAL A N 1
ATOM 823 C CA . VAL A 1 112 ? -6.578 0.973 4.422 1.00 90.12 112 VAL A CA 1
ATOM 824 C C . VAL A 1 112 ? -7.576 0.920 3.268 1.00 90.12 112 VAL A C 1
ATOM 826 O O . VAL A 1 112 ? -8.050 -0.157 2.923 1.00 90.12 112 VAL A O 1
ATOM 829 N N . GLN A 1 113 ? -7.810 2.044 2.589 1.00 90.25 113 GLN A N 1
ATOM 830 C CA . GLN A 1 113 ? -8.698 2.089 1.424 1.00 90.25 113 GLN A CA 1
ATOM 831 C C . GLN A 1 113 ? -8.261 1.098 0.333 1.00 90.25 113 GLN A C 1
ATOM 833 O O . GLN A 1 113 ? -9.065 0.329 -0.183 1.00 90.25 113 GLN A O 1
ATOM 838 N N . ARG A 1 114 ? -6.963 1.063 0.007 1.00 89.44 114 ARG A N 1
ATOM 839 C CA . ARG A 1 114 ? -6.409 0.121 -0.979 1.00 89.44 114 ARG A CA 1
ATOM 840 C C . ARG A 1 114 ? -6.464 -1.342 -0.536 1.00 89.44 114 ARG A C 1
ATOM 842 O O . ARG A 1 114 ? -6.348 -2.213 -1.390 1.00 89.44 114 ARG A O 1
ATOM 849 N N . MET A 1 115 ? -6.545 -1.623 0.760 1.00 88.38 115 MET A N 1
ATOM 850 C CA . MET A 1 115 ? -6.726 -2.980 1.279 1.00 88.38 115 MET A CA 1
ATOM 851 C C . MET A 1 115 ? -8.174 -3.429 1.136 1.00 88.38 115 MET A C 1
ATOM 853 O O . MET A 1 115 ? -8.418 -4.513 0.622 1.00 88.38 115 MET A O 1
ATOM 857 N N . LEU A 1 116 ? -9.123 -2.571 1.508 1.00 88.31 116 LEU A N 1
ATOM 858 C CA . LEU A 1 116 ? -10.553 -2.856 1.381 1.00 88.31 116 LEU A CA 1
ATOM 859 C C . LEU A 1 116 ? -10.951 -3.088 -0.082 1.00 88.31 116 LEU A C 1
ATOM 861 O O . LEU A 1 116 ? -11.524 -4.127 -0.397 1.00 88.31 116 LEU A O 1
ATOM 865 N N . LEU A 1 117 ? -10.489 -2.220 -0.990 1.00 88.12 117 LEU A N 1
ATOM 866 C CA . LEU A 1 117 ? -10.695 -2.392 -2.433 1.00 88.12 117 LEU A CA 1
ATOM 867 C C . LEU A 1 117 ? -10.153 -3.731 -2.963 1.00 88.12 117 LEU A C 1
ATOM 869 O O . LEU A 1 117 ? -10.732 -4.311 -3.875 1.00 88.12 117 LEU A O 1
ATOM 873 N N . ARG A 1 118 ? -9.041 -4.237 -2.409 1.00 86.19 118 ARG A N 1
ATOM 874 C CA . ARG A 1 118 ? -8.472 -5.541 -2.801 1.00 86.19 118 ARG A CA 1
ATOM 875 C C . ARG A 1 118 ? -9.268 -6.723 -2.270 1.00 86.19 118 ARG A C 1
ATOM 877 O O . ARG A 1 118 ? -9.349 -7.737 -2.947 1.00 86.19 118 ARG A O 1
ATOM 884 N N . LEU A 1 119 ? -9.864 -6.587 -1.089 1.00 85.56 119 LEU A N 1
ATOM 885 C CA . LEU A 1 119 ? -10.709 -7.618 -0.483 1.00 85.56 119 LEU A CA 1
ATOM 886 C C . LEU A 1 119 ? -12.088 -7.739 -1.160 1.00 85.56 119 LEU A C 1
ATOM 888 O O . LEU A 1 119 ? -12.905 -8.555 -0.730 1.00 85.56 119 LEU A O 1
ATOM 892 N N . GLY A 1 120 ? -12.334 -6.955 -2.218 1.00 78.94 120 GLY A N 1
ATOM 893 C CA . GLY A 1 12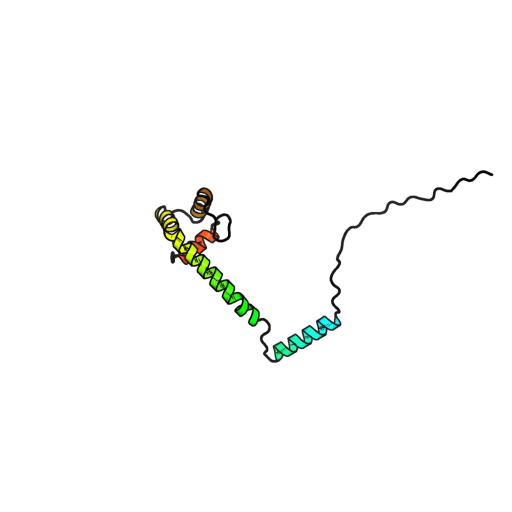0 ? -13.623 -6.874 -2.902 1.00 78.94 120 GLY A CA 1
ATOM 894 C C . GLY A 1 120 ? -14.661 -6.083 -2.109 1.00 78.94 120 GLY A C 1
ATOM 895 O O . GLY A 1 120 ? -15.851 -6.197 -2.388 1.00 78.94 120 GLY A O 1
ATOM 896 N N . ASP A 1 121 ? -14.216 -5.312 -1.116 1.00 64.69 121 ASP A N 1
ATOM 897 C CA . ASP A 1 121 ? -15.073 -4.452 -0.315 1.00 64.69 121 ASP A CA 1
ATOM 898 C C . ASP A 1 121 ? -15.103 -3.085 -1.016 1.00 64.69 121 ASP A C 1
ATOM 900 O O . ASP A 1 121 ? -14.170 -2.277 -0.924 1.00 64.69 121 ASP A O 1
ATOM 904 N N . GLU A 1 122 ? -16.144 -2.879 -1.826 1.00 54.16 122 GLU A N 1
ATOM 905 C CA . GLU A 1 122 ? -16.463 -1.577 -2.413 1.00 54.16 122 GLU A CA 1
ATOM 906 C C . GLU A 1 122 ? -16.538 -0.538 -1.283 1.00 54.16 122 GLU A C 1
ATOM 908 O O . GLU A 1 122 ? -17.042 -0.849 -0.195 1.00 54.16 122 GLU A O 1
ATOM 913 N N . PRO A 1 123 ? -16.033 0.695 -1.490 1.00 52.34 123 PRO A N 1
ATOM 914 C CA . PRO A 1 123 ? -16.200 1.734 -0.490 1.00 52.34 123 PRO A CA 1
ATOM 915 C C . PRO A 1 123 ? -17.701 1.860 -0.251 1.00 52.34 123 PRO A C 1
ATOM 917 O O . PRO A 1 123 ? -18.446 2.121 -1.193 1.00 52.34 123 PRO A O 1
ATOM 920 N N . ALA A 1 124 ? -18.146 1.613 0.986 1.00 49.69 124 ALA A N 1
ATOM 921 C CA . ALA A 1 124 ? -19.515 1.912 1.370 1.00 49.69 124 ALA A CA 1
ATOM 922 C C . ALA A 1 124 ? -19.745 3.372 0.987 1.00 49.69 124 ALA A C 1
ATOM 924 O O . ALA A 1 124 ? -19.102 4.254 1.558 1.00 49.69 124 ALA A O 1
ATOM 925 N N . GLY A 1 125 ? -20.533 3.564 -0.073 1.00 45.44 125 GLY A N 1
ATOM 926 C CA . GLY A 1 125 ? -20.796 4.860 -0.664 1.00 45.44 125 GLY A CA 1
ATOM 927 C C . GLY A 1 125 ? -21.278 5.796 0.428 1.00 45.44 125 GLY A C 1
ATOM 928 O O . GLY A 1 125 ? -22.225 5.475 1.147 1.00 45.44 125 GLY A O 1
ATOM 929 N N . GLU A 1 126 ? -20.559 6.900 0.565 1.00 36.84 126 GLU A N 1
ATOM 930 C CA . GLU A 1 126 ? -20.985 8.078 1.307 1.00 36.84 126 GLU A CA 1
ATOM 931 C C . GLU A 1 126 ? -21.744 9.001 0.350 1.00 36.84 126 GLU A C 1
ATOM 933 O O . GLU A 1 126 ? -21.300 9.121 -0.820 1.00 36.84 126 GLU A O 1
#